Protein AF-A0A401GFS6-F1 (afdb_monomer)

Secondary structure (DSSP, 8-state):
--TTHHHHHHHHHHHTTTSS-HHHHHHHTTHHHHHHTT----GGGS-EEEEESS-TTTTPEEEEEEEGGGTEEEE-

Structure (mmCIF, N/CA/C/O backbone):
data_AF-A0A401GFS6-F1
#
_entry.id   AF-A0A401GFS6-F1
#
loop_
_atom_site.group_PDB
_atom_site.id
_atom_site.type_symbol
_atom_site.label_atom_id
_atom_site.label_alt_id
_atom_site.label_comp_id
_atom_site.label_asym_id
_atom_site.label_entity_id
_atom_site.label_seq_id
_atom_site.pdbx_PDB_ins_code
_atom_site.Cartn_x
_atom_site.Cartn_y
_atom_site.Cartn_z
_atom_site.occupancy
_atom_site.B_iso_or_equiv
_atom_site.auth_seq_id
_atom_site.auth_comp_id
_atom_site.auth_asym_id
_atom_site.auth_atom_id
_atom_site.pdbx_PDB_model_num
ATOM 1 N N . MET A 1 1 ? -13.326 4.883 -8.808 1.00 48.38 1 MET A N 1
ATOM 2 C CA . MET A 1 1 ? -11.878 4.712 -9.035 1.00 48.38 1 MET A CA 1
ATOM 3 C C . MET A 1 1 ? -11.193 4.638 -7.666 1.00 48.38 1 MET A C 1
ATOM 5 O O . MET A 1 1 ? -10.787 5.657 -7.151 1.00 48.38 1 MET A O 1
ATOM 9 N N . VAL A 1 2 ? -11.238 3.475 -6.998 1.00 59.34 2 VAL A N 1
ATOM 10 C CA . VAL A 1 2 ? -10.601 3.208 -5.670 1.00 59.34 2 VAL A CA 1
ATOM 11 C C . VAL A 1 2 ? -10.226 1.720 -5.571 1.00 59.34 2 VAL A C 1
ATOM 13 O O . VAL A 1 2 ? -9.218 1.348 -4.989 1.00 59.34 2 VAL A O 1
ATOM 16 N N . ARG A 1 3 ? -11.006 0.833 -6.209 1.00 64.50 3 ARG A N 1
ATOM 17 C CA . ARG A 1 3 ? -10.737 -0.618 -6.208 1.00 64.50 3 ARG A CA 1
ATOM 18 C C . ARG A 1 3 ? -9.455 -1.044 -6.938 1.00 64.50 3 ARG A C 1
ATOM 20 O O . ARG A 1 3 ? -9.001 -2.160 -6.712 1.00 64.50 3 ARG A O 1
ATOM 27 N N . ASN A 1 4 ? -8.886 -0.181 -7.781 1.00 80.69 4 ASN A N 1
ATOM 28 C CA . ASN A 1 4 ? -7.699 -0.492 -8.583 1.00 80.69 4 ASN A CA 1
ATOM 29 C C . ASN A 1 4 ? -6.431 0.221 -8.103 1.00 80.69 4 ASN A C 1
ATOM 31 O O . ASN A 1 4 ? -5.380 -0.006 -8.684 1.00 80.69 4 ASN A O 1
ATOM 35 N N . THR A 1 5 ? -6.486 0.997 -7.017 1.00 86.44 5 THR A N 1
ATOM 36 C CA . THR A 1 5 ? -5.376 1.857 -6.575 1.00 86.44 5 THR A CA 1
ATOM 37 C C . THR A 1 5 ? -4.044 1.110 -6.410 1.00 86.44 5 THR A C 1
ATOM 39 O O . THR A 1 5 ? -2.991 1.644 -6.745 1.00 86.44 5 THR A O 1
ATOM 42 N N . ARG A 1 6 ? -4.064 -0.155 -5.962 1.00 86.81 6 ARG A N 1
ATOM 43 C CA . ARG A 1 6 ? -2.844 -0.982 -5.884 1.00 86.81 6 ARG A CA 1
ATOM 44 C C . ARG A 1 6 ? -2.243 -1.291 -7.258 1.00 86.81 6 ARG A C 1
ATOM 46 O O . ARG A 1 6 ? -1.026 -1.306 -7.403 1.00 86.81 6 ARG A O 1
ATOM 53 N N . PHE A 1 7 ? -3.085 -1.521 -8.264 1.00 90.44 7 PHE A N 1
ATOM 54 C CA . PHE A 1 7 ? -2.646 -1.763 -9.635 1.00 90.44 7 PHE A CA 1
ATOM 55 C C . PHE A 1 7 ? -2.147 -0.472 -10.275 1.00 90.44 7 PHE A C 1
ATOM 57 O O . PHE A 1 7 ? -1.125 -0.510 -10.947 1.00 90.44 7 PHE A O 1
ATOM 64 N N . ASP A 1 8 ? -2.782 0.663 -9.979 1.00 91.50 8 ASP A N 1
ATOM 65 C CA . ASP A 1 8 ? -2.304 1.974 -10.424 1.00 91.50 8 ASP A CA 1
ATOM 66 C C . ASP A 1 8 ? -0.896 2.259 -9.858 1.00 91.50 8 ASP A C 1
ATOM 68 O O . ASP A 1 8 ? 0.010 2.624 -10.602 1.00 91.50 8 ASP A O 1
ATOM 72 N N . ALA A 1 9 ? -0.654 1.981 -8.569 1.00 91.62 9 ALA A N 1
ATOM 73 C CA . ALA A 1 9 ? 0.685 2.076 -7.971 1.00 91.62 9 ALA A CA 1
ATOM 74 C C . ALA A 1 9 ? 1.699 1.114 -8.607 1.00 91.62 9 ALA A C 1
ATOM 76 O O . ALA A 1 9 ? 2.854 1.477 -8.832 1.00 91.62 9 ALA A O 1
ATOM 77 N N . SER A 1 10 ? 1.265 -0.110 -8.911 1.00 91.44 10 SER A N 1
ATOM 78 C CA . SER A 1 10 ? 2.100 -1.110 -9.587 1.00 91.44 10 SER A CA 1
ATOM 79 C C . SER A 1 10 ? 2.533 -0.614 -10.963 1.00 91.44 10 SER A C 1
ATOM 81 O O . SER A 1 10 ? 3.698 -0.734 -11.334 1.00 91.44 10 SER A O 1
ATOM 83 N N . TRP A 1 11 ? 1.596 -0.012 -11.696 1.00 91.69 11 TRP A N 1
ATOM 84 C CA . TRP A 1 11 ? 1.835 0.549 -13.016 1.00 91.69 11 TRP A CA 1
ATOM 85 C C . TRP A 1 11 ? 2.839 1.703 -12.962 1.00 91.69 11 TRP A C 1
ATOM 87 O O . TRP A 1 11 ? 3.805 1.704 -13.717 1.00 91.69 11 TRP A O 1
ATOM 97 N N . VAL A 1 12 ? 2.685 2.622 -12.002 1.00 92.06 12 VAL A N 1
ATOM 98 C CA . VAL A 1 12 ? 3.629 3.734 -11.788 1.00 92.06 12 VAL A CA 1
ATOM 99 C C . VAL A 1 12 ? 5.042 3.224 -11.498 1.00 92.06 12 VAL A C 1
ATOM 101 O O . VAL A 1 12 ? 6.005 3.733 -12.071 1.00 92.06 12 VAL A O 1
ATOM 104 N N . ALA A 1 13 ? 5.186 2.203 -10.646 1.00 92.56 13 ALA A N 1
ATOM 105 C CA . ALA A 1 13 ? 6.494 1.610 -10.368 1.00 92.56 13 ALA A CA 1
ATOM 106 C C . ALA A 1 13 ? 7.149 1.056 -11.648 1.00 92.56 13 ALA A C 1
ATOM 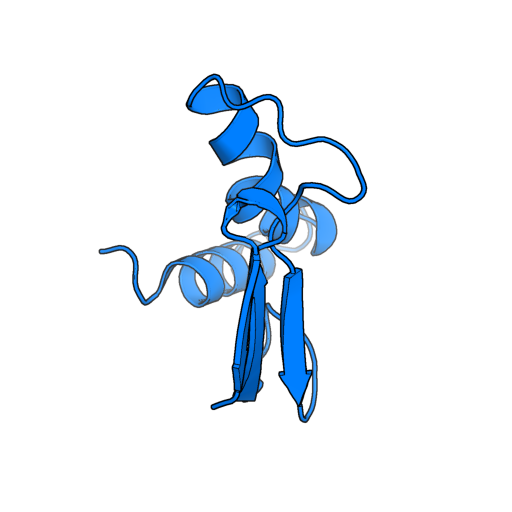108 O O . ALA A 1 13 ? 8.334 1.293 -11.880 1.00 92.56 13 ALA A O 1
ATOM 109 N N . LEU A 1 14 ? 6.371 0.367 -12.492 1.00 92.50 14 LEU A N 1
ATOM 110 C CA . LEU A 1 14 ? 6.842 -0.244 -13.739 1.00 92.50 14 LEU A CA 1
ATOM 111 C C . LEU A 1 14 ? 7.212 0.790 -14.813 1.00 92.50 14 LEU A C 1
ATOM 113 O O . LEU A 1 14 ? 8.264 0.667 -15.437 1.00 92.50 14 LEU A O 1
ATOM 117 N N . GLU A 1 15 ? 6.383 1.813 -15.022 1.00 94.00 15 GLU A N 1
ATOM 118 C CA . GLU A 1 15 ? 6.602 2.818 -16.074 1.00 94.00 15 GLU A CA 1
ATOM 119 C C . GLU A 1 15 ? 7.666 3.858 -15.719 1.00 94.00 15 GLU A C 1
ATOM 121 O O . GLU A 1 15 ? 8.211 4.512 -16.605 1.00 94.00 15 GLU A O 1
ATOM 126 N N . SER A 1 16 ? 8.014 3.995 -14.439 1.00 92.38 16 SER A N 1
ATOM 127 C CA . SER A 1 16 ? 9.000 4.985 -13.992 1.00 92.38 16 SER A CA 1
ATOM 128 C C . SER A 1 16 ? 10.432 4.733 -14.477 1.00 92.38 16 SER A C 1
ATOM 130 O O . SER A 1 16 ? 11.312 5.556 -14.228 1.00 92.38 16 SER A O 1
ATOM 132 N N . GLY A 1 17 ? 10.709 3.578 -15.094 1.00 90.75 17 GLY A N 1
ATOM 133 C CA . GLY A 1 17 ? 12.067 3.197 -15.487 1.00 90.75 17 GLY A CA 1
ATOM 134 C C . GLY A 1 17 ? 13.037 3.103 -14.301 1.00 90.75 17 GLY A C 1
ATOM 135 O O . GLY A 1 17 ? 14.238 3.285 -14.478 1.00 90.75 17 GLY A O 1
ATOM 136 N N . GLY A 1 18 ? 12.521 2.863 -13.089 1.00 92.44 18 GLY A N 1
ATOM 137 C CA . GLY A 1 18 ? 13.295 2.812 -11.846 1.00 92.44 18 GLY A CA 1
ATOM 138 C C . GLY A 1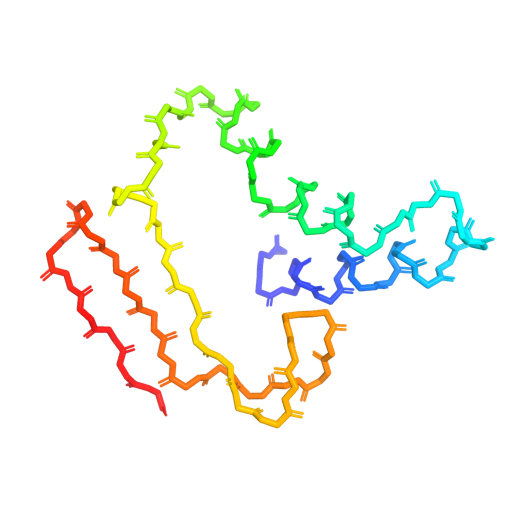 18 ? 13.395 4.140 -11.089 1.00 92.44 18 GLY A C 1
ATOM 139 O O . GLY A 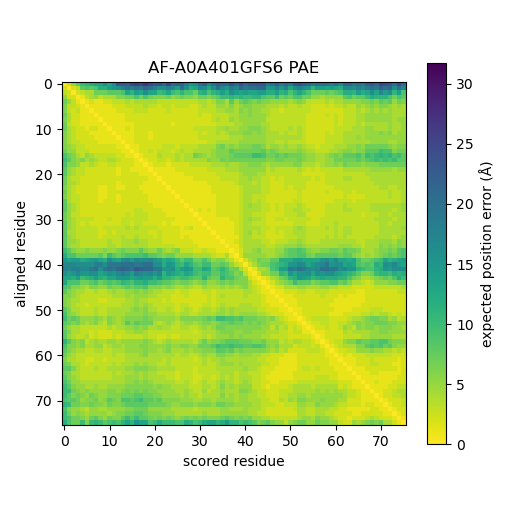1 18 ? 13.962 4.155 -10.000 1.00 92.44 18 GLY A O 1
ATOM 140 N N . ALA A 1 19 ? 12.831 5.237 -11.612 1.00 96.06 19 ALA A N 1
ATOM 141 C CA . ALA A 1 19 ? 12.776 6.518 -10.901 1.00 96.06 19 ALA A CA 1
ATOM 142 C C . ALA A 1 19 ? 11.833 6.487 -9.686 1.00 96.06 19 ALA A C 1
ATOM 144 O O . ALA A 1 19 ? 12.035 7.231 -8.729 1.00 96.06 19 ALA A O 1
ATOM 145 N N . VAL A 1 20 ? 10.812 5.627 -9.722 1.00 95.50 20 VAL A N 1
ATOM 146 C CA . VAL A 1 20 ? 9.924 5.349 -8.593 1.00 95.50 20 VAL A CA 1
ATOM 147 C C . VAL A 1 20 ? 10.250 3.950 -8.103 1.00 95.50 20 VAL A C 1
ATOM 149 O O . VAL A 1 20 ? 10.011 2.959 -8.797 1.00 95.50 20 VAL A O 1
ATOM 152 N N . SER A 1 21 ? 10.803 3.859 -6.895 1.00 94.56 21 SER A N 1
ATOM 153 C CA . SER A 1 21 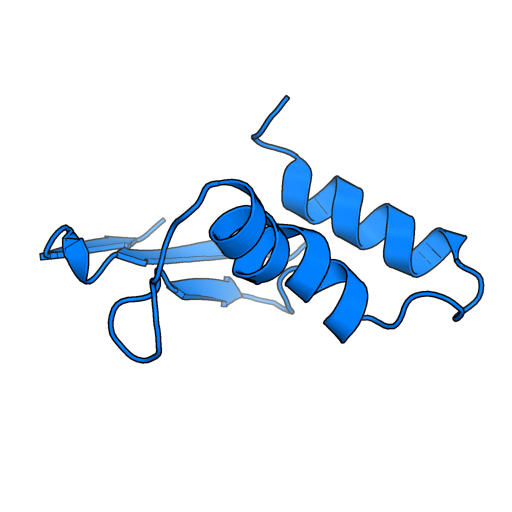? 11.049 2.557 -6.298 1.00 94.56 21 SER A CA 1
ATOM 154 C C . SER A 1 21 ? 9.731 1.892 -5.907 1.00 94.56 21 SER A C 1
ATOM 156 O O . SER A 1 21 ? 8.673 2.508 -5.760 1.00 94.56 21 SER A O 1
ATOM 158 N N . ARG A 1 22 ? 9.803 0.589 -5.662 1.00 91.50 22 ARG A N 1
ATOM 159 C CA . ARG A 1 22 ? 8.658 -0.183 -5.186 1.00 91.50 22 ARG A CA 1
ATOM 160 C C . ARG A 1 22 ? 8.110 0.335 -3.850 1.00 91.50 22 ARG A C 1
ATOM 162 O O . ARG A 1 22 ? 6.901 0.333 -3.636 1.00 91.50 22 ARG A O 1
ATOM 169 N N . ALA A 1 23 ? 9.002 0.789 -2.969 1.00 93.19 23 ALA A N 1
ATOM 170 C CA . ALA A 1 23 ? 8.632 1.392 -1.695 1.00 93.19 23 ALA A CA 1
ATOM 171 C C . ALA A 1 23 ? 7.929 2.740 -1.903 1.00 93.19 23 ALA A C 1
ATOM 173 O O . ALA A 1 23 ? 6.911 2.987 -1.261 1.00 93.19 23 ALA A O 1
ATOM 174 N N . ASP A 1 24 ? 8.403 3.560 -2.845 1.00 95.25 24 ASP A N 1
ATOM 175 C CA . ASP A 1 24 ? 7.785 4.852 -3.169 1.00 95.25 24 ASP A CA 1
ATOM 176 C C . ASP A 1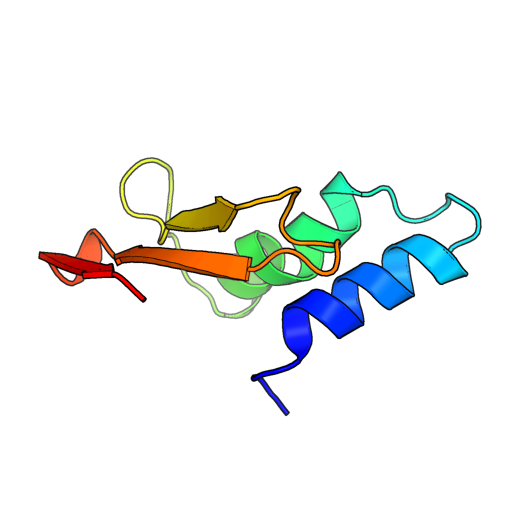 24 ? 6.369 4.675 -3.717 1.00 95.25 24 ASP A C 1
ATOM 178 O O . ASP A 1 24 ? 5.448 5.380 -3.307 1.00 95.25 24 ASP A O 1
ATOM 182 N N . ALA A 1 25 ? 6.165 3.686 -4.590 1.00 94.06 25 ALA A N 1
ATOM 183 C CA . ALA A 1 25 ? 4.845 3.367 -5.124 1.00 94.06 25 ALA A CA 1
ATOM 184 C C . ALA A 1 25 ? 3.869 2.893 -4.032 1.00 94.06 25 ALA A C 1
ATOM 186 O O . ALA A 1 25 ? 2.709 3.303 -4.029 1.00 94.06 25 ALA A O 1
ATOM 187 N N . ILE A 1 26 ? 4.327 2.082 -3.068 1.00 92.69 26 ILE A N 1
ATOM 188 C CA . ILE A 1 26 ? 3.515 1.697 -1.899 1.00 92.69 26 ILE A CA 1
ATOM 189 C C . ILE A 1 26 ? 3.227 2.919 -1.021 1.00 92.69 26 ILE A C 1
ATOM 191 O O . ILE A 1 26 ? 2.089 3.106 -0.587 1.00 92.69 26 ILE A O 1
ATOM 195 N N . ALA A 1 27 ? 4.225 3.770 -0.774 1.00 92.88 27 ALA A N 1
ATOM 196 C CA . ALA A 1 27 ? 4.071 4.968 0.043 1.00 92.88 27 ALA A CA 1
ATOM 197 C C . ALA A 1 27 ? 3.064 5.948 -0.575 1.00 92.88 27 ALA A C 1
ATOM 199 O O . ALA A 1 27 ? 2.246 6.518 0.149 1.00 92.88 27 ALA A O 1
ATOM 200 N N . LEU A 1 28 ? 3.063 6.079 -1.908 1.00 92.12 28 LEU A N 1
ATOM 201 C CA . LEU A 1 28 ? 2.127 6.912 -2.663 1.00 92.12 28 LEU A CA 1
ATOM 202 C C . LEU A 1 28 ? 0.665 6.547 -2.396 1.00 92.12 28 LEU A C 1
ATOM 204 O O . LEU A 1 28 ? -0.171 7.441 -2.383 1.00 92.12 28 LEU A O 1
ATOM 208 N N . VAL A 1 29 ? 0.361 5.268 -2.157 1.00 90.94 29 VAL A N 1
ATOM 209 C CA . VAL A 1 29 ? -1.009 4.775 -1.927 1.00 90.94 29 VAL A CA 1
ATOM 210 C C . VAL A 1 29 ? -1.299 4.365 -0.482 1.00 90.94 29 VAL A C 1
ATOM 212 O O . VAL A 1 29 ? -2.360 3.812 -0.206 1.00 90.94 29 VAL A O 1
ATOM 215 N N . SER A 1 30 ? -0.375 4.641 0.438 1.00 90.38 30 SER A N 1
ATOM 216 C CA . SER A 1 30 ? -0.545 4.429 1.878 1.00 90.38 30 SER A CA 1
ATOM 217 C C . SER A 1 30 ? -0.235 5.724 2.632 1.00 90.38 30 SER A C 1
ATOM 219 O O . SER A 1 30 ? -1.033 6.660 2.603 1.00 90.38 30 SER A O 1
ATOM 221 N N . VAL A 1 31 ? 0.950 5.828 3.232 1.00 90.25 31 VAL A N 1
ATOM 222 C CA . VAL A 1 31 ? 1.331 6.912 4.145 1.00 90.25 31 VAL A CA 1
ATOM 223 C C . VAL A 1 31 ? 1.244 8.311 3.523 1.00 90.25 31 VAL A C 1
ATOM 225 O O . VAL A 1 31 ? 0.931 9.273 4.219 1.00 90.25 31 VAL A O 1
ATOM 228 N N . ASN A 1 32 ? 1.490 8.467 2.217 1.00 92.06 32 ASN A N 1
ATOM 229 C CA . ASN A 1 32 ? 1.380 9.777 1.572 1.00 92.06 32 ASN A CA 1
ATOM 230 C C . ASN A 1 32 ? -0.080 10.224 1.450 1.00 92.06 32 ASN A C 1
ATOM 232 O O . ASN A 1 32 ? -0.361 11.404 1.646 1.00 92.06 32 ASN A O 1
ATOM 236 N N . LEU A 1 33 ? -1.008 9.298 1.176 1.00 89.81 33 LEU A N 1
ATOM 237 C CA . LEU A 1 33 ? -2.441 9.600 1.182 1.00 89.81 33 LEU A CA 1
ATOM 238 C C . LEU A 1 33 ? -2.936 9.884 2.594 1.00 89.81 33 LEU A C 1
ATOM 240 O O . LEU A 1 33 ? -3.691 10.830 2.780 1.00 89.81 33 LEU A O 1
ATOM 244 N N . GLU A 1 34 ? -2.491 9.111 3.584 1.00 88.56 34 GLU A N 1
ATOM 245 C CA . GLU A 1 34 ? -2.826 9.361 4.988 1.00 88.56 34 GLU A CA 1
ATOM 246 C C . GLU A 1 34 ? -2.420 10.779 5.396 1.00 88.56 34 GLU A C 1
ATOM 248 O O . GLU A 1 34 ? -3.268 11.554 5.836 1.00 88.56 34 GLU A O 1
ATOM 253 N N . LYS A 1 35 ? -1.166 11.165 5.127 1.00 89.94 35 LYS A N 1
ATOM 254 C CA . LYS A 1 35 ? -0.661 12.522 5.379 1.00 89.94 35 LYS A CA 1
ATOM 255 C C . LYS A 1 35 ? -1.443 13.590 4.618 1.00 89.94 35 LYS A C 1
ATOM 257 O O . LYS A 1 35 ? -1.823 14.596 5.208 1.00 89.94 35 LYS A O 1
ATOM 262 N N . LEU A 1 36 ? -1.695 13.381 3.322 1.00 91.69 36 LEU A N 1
ATOM 263 C CA . LEU A 1 36 ? -2.424 14.336 2.481 1.00 91.69 36 LEU A CA 1
ATOM 264 C C . LEU A 1 36 ? -3.858 14.568 2.981 1.00 91.69 36 LEU A C 1
ATOM 266 O O . LEU A 1 36 ? -4.382 15.671 2.863 1.00 91.69 36 LEU A O 1
ATOM 270 N N . LEU A 1 37 ? -4.482 13.532 3.541 1.00 89.75 37 LEU A N 1
ATOM 271 C CA . LEU A 1 37 ? -5.839 13.568 4.082 1.00 89.75 37 LEU A CA 1
ATOM 272 C C . LEU A 1 37 ? -5.889 13.951 5.572 1.00 89.75 37 LEU A C 1
ATOM 274 O O . LEU A 1 37 ? -6.976 14.003 6.144 1.00 89.75 37 LEU A O 1
ATOM 278 N N . GLY A 1 38 ? -4.744 14.230 6.202 1.00 89.31 38 GLY A N 1
ATOM 279 C CA . GLY A 1 38 ? -4.661 14.619 7.612 1.00 89.31 38 GLY A CA 1
ATOM 280 C C . GLY A 1 38 ? -4.877 13.469 8.602 1.00 89.31 38 GLY A C 1
ATOM 281 O O . GLY A 1 38 ? -5.255 13.709 9.748 1.00 89.31 38 GLY A O 1
ATOM 282 N N . PHE A 1 39 ? -4.669 12.219 8.181 1.00 83.62 39 PHE A N 1
ATOM 283 C CA . PHE A 1 39 ? -4.673 11.069 9.078 1.00 83.62 39 PHE A CA 1
ATOM 284 C C . PHE A 1 39 ? -3.296 10.866 9.709 1.00 83.62 39 PHE A C 1
ATOM 286 O O . PHE A 1 39 ? -2.294 10.714 9.017 1.00 83.62 39 PHE A O 1
ATOM 293 N N . GLU A 1 40 ? -3.275 10.765 11.036 1.00 72.06 40 GLU A N 1
ATOM 294 C CA . GLU A 1 40 ? -2.097 10.371 11.812 1.00 72.06 40 GLU A CA 1
ATOM 295 C C . GLU A 1 40 ? -2.250 8.925 12.301 1.00 72.06 40 GLU A C 1
ATOM 297 O O . GLU A 1 40 ? -2.347 8.655 13.496 1.00 72.06 40 GLU A O 1
ATOM 302 N N . ALA A 1 41 ? -2.372 7.975 11.370 1.00 66.06 41 ALA A N 1
ATOM 303 C CA . ALA A 1 41 ? -2.266 6.562 11.721 1.00 66.06 41 ALA A CA 1
ATOM 304 C C . ALA A 1 41 ? -0.776 6.204 11.777 1.00 66.06 41 ALA A C 1
ATOM 306 O O . ALA A 1 41 ? -0.079 6.271 10.767 1.00 66.06 41 ALA A O 1
ATOM 307 N N . ALA A 1 42 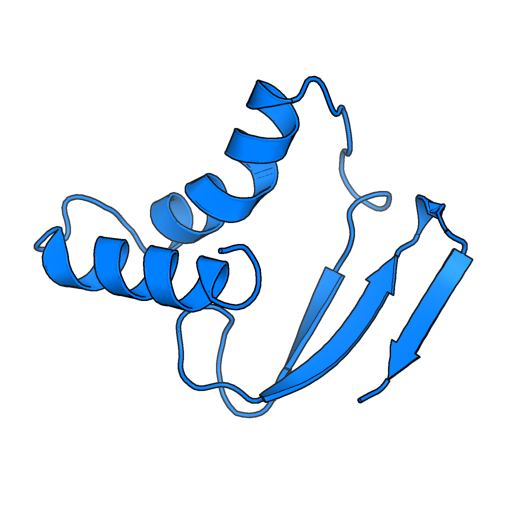? -0.268 5.875 12.964 1.00 65.50 42 ALA A N 1
ATOM 308 C CA . ALA A 1 42 ? 1.126 5.497 13.150 1.00 65.50 42 ALA A CA 1
ATOM 309 C C . ALA A 1 42 ? 1.227 4.119 13.809 1.00 65.50 42 ALA A C 1
ATOM 311 O O . ALA A 1 42 ? 0.570 3.829 14.809 1.00 65.50 42 ALA A O 1
ATOM 312 N N . GLY A 1 43 ? 2.105 3.275 13.270 1.00 72.44 43 GLY A N 1
ATOM 313 C CA . GLY A 1 43 ? 2.473 2.003 13.885 1.00 72.44 43 GLY A CA 1
ATOM 314 C C . GLY A 1 43 ? 1.346 0.969 13.881 1.00 72.44 43 GLY A C 1
ATOM 315 O O . GLY A 1 43 ? 0.866 0.568 12.825 1.00 72.44 43 GLY A O 1
ATOM 316 N N . LEU A 1 44 ? 0.979 0.483 15.068 1.00 71.62 44 LEU A N 1
ATOM 317 C CA . LEU A 1 44 ? 0.054 -0.645 15.245 1.00 71.62 44 LEU A CA 1
ATOM 318 C C . LEU A 1 44 ? -1.419 -0.289 15.004 1.00 71.62 44 LEU A C 1
ATOM 320 O O . LEU A 1 44 ? -2.244 -1.195 14.950 1.00 71.62 44 LEU A O 1
ATOM 324 N N . ASP A 1 45 ? -1.739 0.996 14.839 1.00 82.19 45 ASP A N 1
ATOM 325 C CA . ASP A 1 45 ? -3.100 1.462 14.560 1.00 82.19 45 ASP A CA 1
ATOM 326 C C . ASP A 1 45 ? -3.416 1.538 13.057 1.00 82.19 45 ASP A C 1
ATOM 328 O O . ASP A 1 45 ? -4.549 1.843 12.679 1.00 82.19 45 ASP A O 1
ATOM 332 N N . SER A 1 46 ? -2.438 1.270 12.188 1.00 86.50 46 SER A N 1
ATOM 333 C CA . SER A 1 46 ? -2.624 1.273 10.736 1.00 86.50 46 SER A CA 1
ATOM 334 C C . SER A 1 46 ? -3.289 -0.013 10.245 1.00 86.50 46 SER A C 1
ATOM 336 O O . SER A 1 46 ? -3.045 -1.108 10.759 1.00 86.50 46 SER A O 1
ATOM 338 N N . ASP A 1 47 ? -4.111 0.113 9.206 1.00 90.25 47 ASP A N 1
ATOM 339 C CA . ASP A 1 47 ? -4.739 -1.039 8.566 1.00 90.25 47 ASP A CA 1
ATOM 340 C C . ASP A 1 47 ? -3.679 -1.884 7.835 1.00 90.25 47 ASP A C 1
ATOM 342 O O . ASP A 1 47 ? -2.833 -1.368 7.102 1.00 90.25 47 ASP A O 1
ATOM 346 N N . LEU A 1 48 ? -3.733 -3.205 8.021 1.00 91.31 48 LEU A N 1
ATOM 347 C CA . LEU A 1 48 ? -2.802 -4.160 7.421 1.00 91.31 48 LEU A CA 1
ATOM 348 C C . LEU A 1 48 ? -3.520 -5.029 6.395 1.00 91.31 48 LEU A C 1
ATOM 350 O O . LEU A 1 48 ? -4.622 -5.519 6.637 1.00 91.31 48 LEU A O 1
ATOM 354 N N . VAL A 1 49 ? -2.865 -5.279 5.263 1.00 91.31 49 VAL A N 1
ATOM 355 C CA . VAL A 1 49 ? -3.400 -6.110 4.179 1.00 91.31 49 VAL A CA 1
ATOM 356 C C . VAL A 1 49 ? -2.500 -7.323 3.977 1.00 91.31 49 VAL A C 1
ATOM 358 O O . VAL A 1 49 ? -1.325 -7.191 3.637 1.00 91.31 49 VAL A O 1
ATOM 361 N N . ALA A 1 50 ? -3.063 -8.515 4.158 1.00 92.81 50 ALA A N 1
ATOM 362 C CA . ALA A 1 50 ? -2.377 -9.779 3.936 1.00 92.81 50 ALA A CA 1
ATOM 363 C C . ALA A 1 50 ? -2.591 -10.258 2.497 1.00 92.81 50 ALA A C 1
ATOM 365 O O . ALA A 1 50 ? -3.719 -10.309 1.993 1.00 92.81 50 ALA A O 1
ATOM 366 N N . THR A 1 51 ? -1.499 -10.652 1.845 1.00 93.44 51 THR A N 1
ATOM 367 C CA . THR A 1 51 ? -1.521 -11.187 0.480 1.00 93.44 51 THR A CA 1
ATOM 368 C C . THR A 1 51 ? -0.963 -12.604 0.435 1.00 93.44 51 THR A C 1
ATOM 370 O O . THR A 1 51 ? -0.134 -12.985 1.259 1.00 93.44 51 THR A O 1
ATOM 373 N N . HIS A 1 52 ? -1.444 -13.398 -0.519 1.00 93.50 52 HIS A N 1
ATOM 374 C CA . HIS A 1 52 ? -0.950 -14.737 -0.808 1.00 93.50 52 HIS A CA 1
ATOM 375 C C . HIS A 1 52 ? -0.424 -14.809 -2.242 1.00 93.50 52 HIS A C 1
ATOM 377 O O . HIS A 1 52 ? -1.049 -14.281 -3.167 1.00 93.50 52 HIS A O 1
ATOM 383 N N . GLY A 1 53 ? 0.708 -15.495 -2.417 1.00 90.25 53 GLY A N 1
ATOM 384 C CA . GLY A 1 53 ? 1.346 -15.689 -3.722 1.00 90.25 53 GLY A CA 1
ATOM 385 C C . GLY A 1 53 ? 2.188 -14.507 -4.209 1.00 90.25 53 GLY A C 1
ATOM 386 O O . GLY A 1 53 ? 2.519 -14.460 -5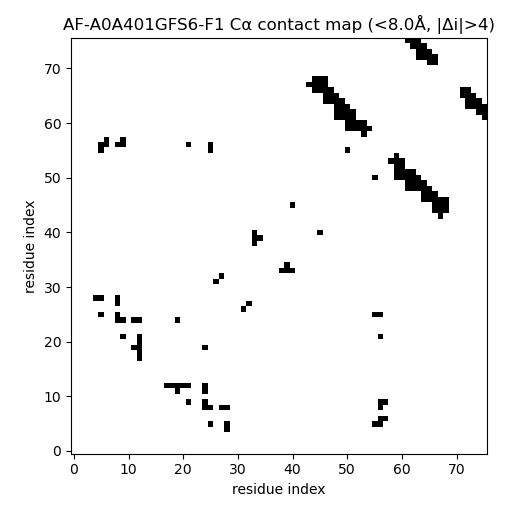.388 1.00 90.25 53 GLY A O 1
ATOM 387 N N . GLY A 1 54 ? 2.533 -13.561 -3.332 1.00 89.31 54 GLY A N 1
ATOM 388 C CA . GLY A 1 54 ? 3.368 -12.416 -3.682 1.00 89.31 54 GLY A CA 1
ATOM 389 C C . GLY A 1 54 ? 3.145 -11.239 -2.745 1.00 89.31 54 GLY A C 1
ATOM 390 O O . GLY A 1 54 ? 2.960 -11.415 -1.545 1.00 89.31 54 GLY A O 1
ATOM 391 N N . ASP A 1 55 ? 3.171 -10.042 -3.316 1.00 87.81 55 ASP A N 1
ATOM 392 C CA . ASP A 1 55 ? 3.064 -8.776 -2.604 1.00 87.81 55 ASP A CA 1
ATOM 393 C C . ASP A 1 55 ? 1.941 -7.867 -3.138 1.00 87.81 55 ASP A C 1
ATOM 395 O O . ASP A 1 55 ? 1.214 -8.229 -4.066 1.00 87.81 55 ASP A O 1
ATOM 399 N N . LEU A 1 56 ? 1.805 -6.673 -2.552 1.00 88.19 56 LEU A N 1
ATOM 400 C CA . LEU A 1 56 ? 0.755 -5.697 -2.867 1.00 88.19 56 LEU A CA 1
ATOM 401 C C . LEU A 1 56 ? 0.797 -5.110 -4.285 1.00 88.19 56 LEU A C 1
ATOM 403 O O . LEU A 1 56 ? -0.262 -4.715 -4.772 1.00 88.19 56 LEU A O 1
ATOM 407 N N . LEU A 1 57 ? 1.975 -5.028 -4.917 1.00 90.50 57 LEU A N 1
ATOM 408 C CA . LEU A 1 57 ? 2.129 -4.482 -6.273 1.00 90.50 57 LEU A CA 1
ATOM 409 C C . LEU A 1 57 ? 2.142 -5.575 -7.359 1.00 90.50 57 LEU A C 1
ATOM 411 O O . LEU A 1 57 ? 2.291 -5.299 -8.546 1.00 90.50 57 LEU A O 1
ATOM 415 N N . GLY A 1 58 ? 2.019 -6.839 -6.959 1.00 85.56 58 GLY A N 1
ATOM 416 C CA . GLY A 1 58 ? 1.835 -7.963 -7.866 1.00 85.56 58 GLY A CA 1
ATOM 417 C C . GLY A 1 58 ? 0.362 -8.313 -8.080 1.00 85.56 58 GLY A C 1
ATOM 418 O O . GLY A 1 58 ? -0.550 -7.781 -7.443 1.00 85.56 58 GLY A O 1
ATOM 419 N N . PHE A 1 59 ? 0.120 -9.319 -8.921 1.00 83.44 59 PHE A N 1
ATOM 420 C CA . PHE A 1 59 ? -1.195 -9.955 -9.08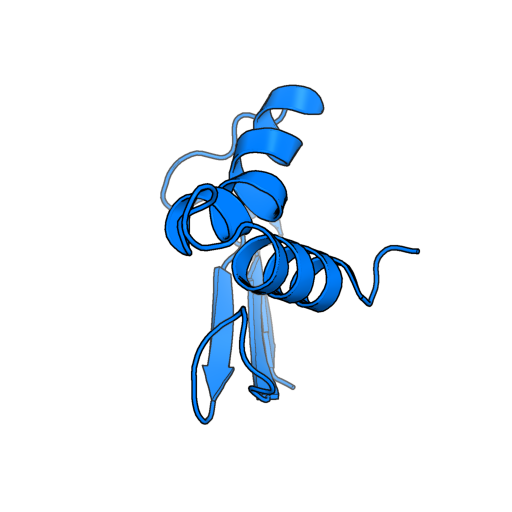4 1.00 83.44 59 PHE A CA 1
ATOM 421 C C . PHE A 1 59 ? -1.532 -10.926 -7.936 1.00 83.44 59 PHE A C 1
ATOM 423 O O . PHE A 1 59 ? -2.093 -12.000 -8.144 1.00 83.44 59 PHE A O 1
ATOM 430 N N . SER A 1 60 ? -1.195 -10.548 -6.704 1.00 89.25 60 SER A N 1
ATOM 431 C CA . SER A 1 60 ? -1.374 -11.385 -5.518 1.00 89.25 60 SER A CA 1
ATOM 432 C C . SER A 1 60 ? -2.814 -11.336 -5.011 1.00 89.25 60 SER A C 1
ATOM 434 O O . SER A 1 60 ? -3.499 -10.297 -5.063 1.00 89.25 60 SER A O 1
ATOM 436 N N . LYS A 1 61 ? -3.276 -12.461 -4.457 1.00 91.06 61 LYS A N 1
ATOM 437 C CA . LYS A 1 61 ? -4.604 -12.548 -3.843 1.00 91.06 61 LYS A CA 1
ATOM 438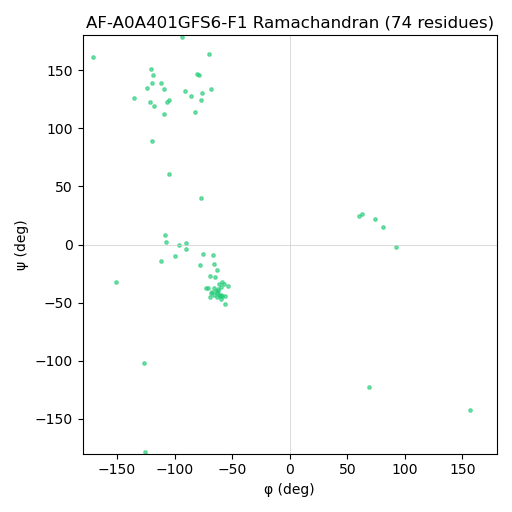 C C . LYS A 1 61 ? -4.578 -11.861 -2.478 1.00 91.06 61 LYS A C 1
ATOM 440 O O . LYS A 1 61 ? -3.709 -12.161 -1.667 1.00 91.06 61 LYS A O 1
ATOM 445 N N . ILE A 1 62 ? -5.541 -10.979 -2.208 1.00 91.25 62 ILE A N 1
ATOM 446 C CA . ILE A 1 62 ? -5.781 -10.480 -0.845 1.00 91.25 62 ILE A CA 1
ATOM 447 C C . ILE A 1 62 ? -6.527 -11.574 -0.088 1.00 91.25 62 ILE A C 1
ATOM 449 O O . ILE A 1 62 ? -7.570 -12.029 -0.553 1.00 91.25 62 ILE A O 1
ATOM 453 N N . VAL A 1 63 ? -5.976 -11.999 1.044 1.00 95.31 63 VAL A N 1
ATOM 454 C CA . VAL A 1 63 ? -6.552 -13.064 1.886 1.00 95.31 63 VAL A CA 1
ATOM 455 C C . VAL A 1 63 ? -7.054 -12.540 3.226 1.00 95.31 63 VAL A C 1
ATOM 457 O O . VAL A 1 63 ? -7.808 -13.222 3.912 1.00 95.31 63 VAL A O 1
ATOM 460 N N . GLY A 1 64 ? -6.678 -11.316 3.597 1.00 94.00 64 GLY A N 1
ATOM 461 C CA . GLY A 1 64 ? -7.236 -10.684 4.778 1.00 94.00 64 GLY A CA 1
ATOM 462 C C . GLY A 1 64 ? -6.859 -9.220 4.933 1.00 94.00 64 GLY A C 1
ATOM 463 O O . GLY A 1 64 ? -5.905 -8.733 4.325 1.00 94.00 64 GLY A O 1
ATOM 464 N N . ILE A 1 65 ? -7.642 -8.529 5.754 1.00 94.12 65 ILE A N 1
ATOM 465 C CA . ILE A 1 65 ? -7.460 -7.131 6.132 1.00 94.12 65 ILE A CA 1
ATOM 466 C C . ILE A 1 65 ? -7.669 -7.033 7.643 1.00 94.12 65 ILE A C 1
ATOM 468 O O . ILE A 1 65 ? -8.703 -7.462 8.155 1.00 94.12 65 ILE A O 1
ATOM 472 N N . VAL A 1 66 ? -6.697 -6.472 8.352 1.00 93.94 66 VAL A N 1
ATOM 473 C CA . VAL A 1 66 ? -6.796 -6.159 9.780 1.00 93.94 66 VAL A CA 1
ATOM 474 C C . VAL A 1 66 ? -6.974 -4.655 9.900 1.00 93.94 66 VAL A C 1
ATOM 476 O O . VAL A 1 66 ? -6.134 -3.915 9.399 1.00 93.94 66 VAL A O 1
ATOM 479 N N . SER A 1 67 ? -8.039 -4.212 10.565 1.00 92.62 67 SER A N 1
ATOM 480 C CA . SER A 1 67 ? -8.292 -2.790 10.821 1.00 92.62 67 SER A CA 1
ATOM 481 C C . SER A 1 67 ? -8.335 -2.530 12.330 1.00 92.62 67 SER A C 1
ATOM 483 O O . SER A 1 67 ? -9.416 -2.605 12.931 1.00 92.62 67 SER A O 1
ATOM 485 N N . PRO A 1 68 ? -7.188 -2.226 12.966 1.00 90.25 68 PRO A N 1
ATOM 486 C CA . PRO A 1 68 ? -7.078 -2.071 14.418 1.00 90.25 68 PRO A CA 1
ATOM 487 C C . PRO A 1 68 ? -8.042 -1.027 14.988 1.00 90.25 68 PRO A C 1
ATOM 489 O O . PRO A 1 68 ? -8.771 -1.310 15.935 1.00 90.25 68 PRO A O 1
ATOM 492 N N . ARG A 1 69 ? -8.161 0.139 14.336 1.00 88.12 69 ARG A N 1
ATOM 493 C CA . ARG A 1 69 ? -9.045 1.244 14.776 1.00 88.12 69 ARG A CA 1
ATOM 494 C C . ARG A 1 69 ? -10.524 0.877 14.778 1.00 88.12 69 ARG A C 1
ATOM 496 O O . ARG A 1 69 ? -11.329 1.520 15.443 1.00 88.12 69 ARG A O 1
ATOM 503 N N . ARG A 1 70 ? -10.888 -0.137 13.996 1.00 89.69 70 ARG A N 1
ATOM 504 C CA . ARG A 1 70 ? -12.251 -0.660 13.904 1.00 89.69 70 ARG A CA 1
ATOM 505 C C . ARG A 1 70 ? -12.443 -1.920 14.749 1.00 89.69 70 ARG A C 1
ATOM 507 O O . ARG A 1 70 ? -13.578 -2.360 14.881 1.00 89.69 70 ARG A O 1
ATOM 514 N N . GLY A 1 71 ? -11.370 -2.502 15.291 1.00 91.94 71 GLY A N 1
ATOM 515 C CA . GLY A 1 71 ? -11.405 -3.761 16.034 1.00 91.94 71 GLY A CA 1
ATOM 516 C C . GLY A 1 71 ? -11.852 -4.959 15.192 1.00 91.94 71 GLY A C 1
ATOM 517 O O . GLY A 1 71 ? -12.417 -5.902 15.739 1.00 91.94 71 GLY A O 1
ATOM 518 N N . ILE A 1 72 ? -11.652 -4.919 13.868 1.00 94.62 72 ILE A N 1
ATOM 519 C CA . ILE A 1 72 ? -12.118 -5.967 12.949 1.00 94.62 72 ILE A CA 1
ATOM 520 C C . ILE A 1 72 ? -10.965 -6.630 12.201 1.00 94.62 72 ILE A C 1
ATOM 522 O O . ILE A 1 72 ? -9.991 -5.988 11.808 1.00 94.62 72 ILE A O 1
ATOM 526 N N . VAL A 1 73 ? -11.143 -7.923 11.942 1.00 94.38 73 VAL A N 1
ATOM 527 C CA . VAL A 1 73 ? -10.339 -8.703 11.002 1.00 94.38 73 VAL A CA 1
ATOM 528 C C . VAL A 1 73 ? -11.288 -9.275 9.960 1.00 94.38 73 VAL A C 1
ATOM 530 O O . VAL A 1 73 ? -12.244 -9.968 10.300 1.00 94.38 73 VAL A O 1
ATOM 533 N N . ASN A 1 74 ? -11.034 -8.965 8.695 1.00 94.25 74 ASN A N 1
ATOM 534 C CA . ASN A 1 74 ? -11.784 -9.482 7.562 1.00 94.25 74 ASN A CA 1
ATOM 535 C C . ASN A 1 74 ? -10.929 -10.513 6.821 1.00 94.25 74 ASN A C 1
ATOM 537 O O . ASN A 1 74 ? -9.833 -10.177 6.380 1.00 94.25 74 ASN A O 1
ATOM 541 N N . ILE A 1 75 ? -11.420 -11.741 6.680 1.00 93.38 75 ILE A N 1
ATOM 542 C CA . ILE A 1 75 ? -10.747 -12.833 5.963 1.00 93.38 75 ILE A CA 1
ATOM 543 C C . ILE A 1 75 ? -11.521 -13.106 4.668 1.00 93.38 75 ILE A C 1
ATOM 545 O O . ILE A 1 75 ? -12.751 -13.154 4.701 1.00 93.38 75 ILE A O 1
ATOM 549 N N . LEU A 1 76 ? -10.805 -13.247 3.544 1.00 86.94 76 LEU A N 1
ATOM 550 C CA . LEU A 1 76 ? -11.360 -13.293 2.178 1.00 86.94 76 LEU A CA 1
ATOM 551 C C . LEU A 1 76 ? -11.154 -14.633 1.456 1.00 86.94 76 LEU A C 1
ATOM 553 O O . LEU A 1 76 ? -10.069 -15.245 1.595 1.00 86.94 76 LEU A O 1
#

Sequence (76 aa):
MVRNTRFDASWVALESGGAVSRADAIALVSVNLEKLLGFEAAGLDSDLVATHGGDLLGFSKIVGIVSPRRGIVNIL

Radius of gyration: 13.2 Å; Cα contacts (8 Å, |Δi|>4): 90; chains: 1; bounding box: 26×30×32 Å

Organism: NCBI:txid139825

Mean predicted aligned error: 4.7 Å

pLDDT: mean 88.2, std 8.85, range [48.38, 96.06]

Solvent-accessible surface area (backbone atoms only — not comparable to full-atom values): 4465 Å² total; per-residue (Å²): 145,65,94,51,52,50,59,54,29,28,48,49,26,66,72,42,78,66,77,34,43,69,65,53,27,51,35,60,76,39,64,50,46,33,53,74,72,71,48,86,69,62,79,82,49,41,71,44,77,45,55,46,92,60,46,78,62,50,97,33,47,68,44,31,39,39,32,52,83,74,74,45,75,49,78,99

Foldseek 3Di:
DLVCLLQVLLVCCVVVVNPQHNVNSVCVNAVVVCVVVVHPQDDPQDKDWDWPPDDSSDPTDTQWIDHVVVRDIGGD

Nearest PDB structures (foldseek):
  7y0o-assembly1_H  TM=4.988E-01  e=4.657E+00  Homo sapiens